Protein AF-A0A2M7XSK8-F1 (afdb_monomer_lite)

Secondary structure (DSSP, 8-state):
-EEEEEEE-TT-HHHHHHHHHHTT---EEEETTEEEEEE-HHHHHHHHHH-SSEEEEE--------SSHHHHHHHHTTS-HHHH--TT----

Sequence (92 aa):
MSNYFAVCARGVEPVLEHELRSLGISQTKSLFSGVAFEGEIDDLYRTNMALRTATRVLKPVAEFIARDFDALYRGVRKIDMYELFRVDQTFR

Foldseek 3Di:
DAKKKFFFDAPCAVVQQVQLVVVVFPAWDRDGRTIMGDDDVVSVVVCVVRGPGGPDMDGDQDDDDDPDPVSVVVRVVPRDVVVVDDPPDDDD

Radius of gyration: 15.37 Å; chains: 1; bounding box: 31×26×38 Å

Structure (mmCIF, N/CA/C/O backbone):
data_AF-A0A2M7XSK8-F1
#
_entry.id   AF-A0A2M7XSK8-F1
#
loop_
_atom_site.group_PDB
_atom_site.id
_atom_site.type_symbol
_atom_site.label_atom_id
_atom_site.label_alt_id
_atom_site.label_comp_id
_atom_site.label_asym_id
_atom_site.label_entity_id
_atom_site.label_seq_id
_atom_site.pdbx_PDB_ins_code
_atom_site.Cartn_x
_atom_site.Cartn_y
_atom_site.Cartn_z
_atom_site.occupancy
_atom_site.B_iso_or_equiv
_atom_site.auth_seq_id
_atom_site.auth_comp_id
_atom_site.auth_asym_id
_atom_site.auth_atom_id
_atom_site.pdbx_PDB_model_num
ATOM 1 N N . MET A 1 1 ? 3.795 -13.438 4.481 1.00 61.41 1 MET A N 1
ATOM 2 C CA . MET A 1 1 ? 3.503 -12.055 4.909 1.00 61.41 1 MET A CA 1
ATOM 3 C C . MET A 1 1 ? 3.822 -11.085 3.789 1.00 61.41 1 MET A C 1
ATOM 5 O O . MET A 1 1 ? 4.954 -11.031 3.319 1.00 61.41 1 MET A O 1
ATOM 9 N N . SER A 1 2 ? 2.788 -10.407 3.298 1.00 81.94 2 SER A N 1
ATOM 10 C CA . SER A 1 2 ? 2.854 -9.380 2.257 1.00 81.94 2 SER A CA 1
ATOM 11 C C . SER A 1 2 ? 2.636 -7.997 2.864 1.00 81.94 2 SER A C 1
ATOM 13 O O . SER A 1 2 ? 1.922 -7.858 3.857 1.00 81.94 2 SER A O 1
ATOM 15 N N . ASN A 1 3 ? 3.220 -6.981 2.231 1.00 93.31 3 ASN A N 1
ATOM 16 C CA . ASN A 1 3 ? 3.036 -5.589 2.623 1.00 93.31 3 ASN A CA 1
ATOM 17 C C . ASN A 1 3 ? 1.781 -5.020 1.958 1.00 93.31 3 ASN A C 1
ATOM 19 O O . ASN A 1 3 ? 1.550 -5.236 0.766 1.00 93.31 3 ASN A O 1
ATOM 23 N N . TYR A 1 4 ? 1.007 -4.252 2.716 1.00 96.50 4 TYR A N 1
ATOM 24 C CA . TYR A 1 4 ? -0.199 -3.565 2.272 1.00 96.50 4 TYR A CA 1
ATOM 25 C C . TYR A 1 4 ? -0.212 -2.121 2.776 1.00 96.50 4 TYR A C 1
ATOM 27 O O . TYR A 1 4 ? 0.486 -1.758 3.725 1.00 96.50 4 TYR A O 1
ATOM 35 N N . PHE A 1 5 ? -1.021 -1.281 2.134 1.00 97.00 5 PHE A N 1
ATOM 36 C CA . PHE A 1 5 ? -1.185 0.117 2.517 1.00 97.00 5 PHE A CA 1
ATOM 37 C C . PHE A 1 5 ? -2.657 0.519 2.509 1.00 97.00 5 PHE A C 1
ATOM 39 O O . PHE A 1 5 ? -3.312 0.477 1.467 1.00 97.00 5 PHE A O 1
ATOM 46 N N . ALA A 1 6 ? -3.180 0.924 3.663 1.00 97.56 6 ALA A N 1
ATOM 47 C CA . ALA A 1 6 ? -4.527 1.465 3.790 1.00 97.56 6 ALA A CA 1
ATOM 48 C C . ALA A 1 6 ? -4.472 2.999 3.739 1.00 97.56 6 ALA A C 1
ATOM 50 O O . ALA A 1 6 ? -3.855 3.640 4.586 1.00 97.56 6 ALA A O 1
ATOM 51 N N . VAL A 1 7 ? -5.111 3.586 2.731 1.00 97.69 7 VAL A N 1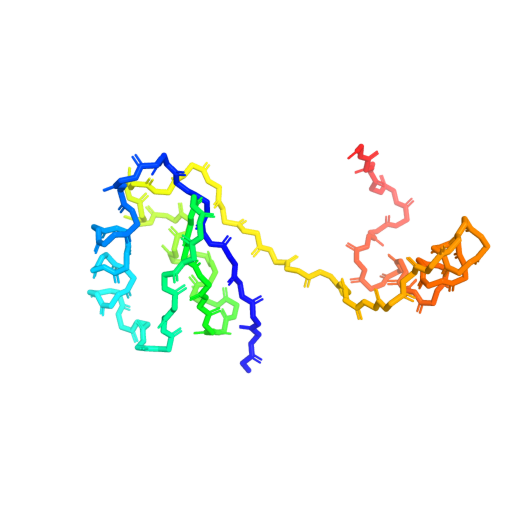
ATOM 52 C CA . VAL A 1 7 ? -5.183 5.038 2.516 1.00 97.69 7 VAL A CA 1
ATOM 53 C C . VAL A 1 7 ? -6.353 5.606 3.314 1.00 97.69 7 VAL A C 1
ATOM 55 O O . VAL A 1 7 ? -7.454 5.060 3.241 1.00 97.69 7 VAL A O 1
ATOM 58 N N . CYS A 1 8 ? -6.164 6.734 3.997 1.00 97.00 8 CYS A N 1
ATOM 59 C CA . CYS A 1 8 ? -7.242 7.449 4.686 1.00 97.00 8 CYS A CA 1
ATOM 60 C C . CYS A 1 8 ? -7.111 8.969 4.533 1.00 97.00 8 CYS A C 1
ATOM 62 O O . CYS A 1 8 ? -6.129 9.488 4.000 1.00 97.00 8 CYS A O 1
ATOM 64 N N . ALA A 1 9 ? -8.125 9.700 4.999 1.00 96.12 9 ALA A N 1
ATOM 65 C CA . ALA A 1 9 ? -8.030 11.149 5.118 1.00 96.12 9 ALA A CA 1
ATOM 66 C C . ALA A 1 9 ? -6.957 11.547 6.148 1.00 96.12 9 ALA A C 1
ATOM 68 O O . ALA A 1 9 ? -6.689 10.823 7.109 1.00 96.12 9 ALA A O 1
ATOM 69 N N . ARG A 1 10 ? -6.356 12.724 5.955 1.00 94.44 10 ARG A N 1
ATOM 70 C CA . ARG A 1 10 ? -5.343 13.271 6.870 1.00 94.44 10 ARG A CA 1
ATOM 71 C C . ARG A 1 10 ? -5.924 13.465 8.272 1.00 94.44 10 ARG A C 1
ATOM 73 O O . ARG A 1 10 ? -7.012 14.019 8.412 1.00 94.44 10 ARG A O 1
ATOM 80 N N . GLY A 1 11 ? -5.172 13.068 9.290 1.00 93.62 11 GLY A N 1
ATOM 81 C CA . GLY A 1 11 ? -5.571 13.106 10.699 1.00 93.62 11 GLY A CA 1
ATOM 82 C C . GLY A 1 11 ? -6.342 11.866 11.168 1.00 93.62 11 GLY A C 1
ATOM 83 O O . GLY A 1 11 ? -6.575 11.726 12.367 1.00 93.62 11 GLY A O 1
ATOM 84 N N . VAL A 1 12 ? -6.732 10.968 10.257 1.00 96.38 12 VAL A N 1
ATOM 85 C CA . VAL A 1 12 ? -7.469 9.731 10.574 1.00 96.38 12 VAL A CA 1
ATOM 86 C C . VAL A 1 12 ? -6.522 8.540 10.770 1.00 96.38 12 VAL A C 1
ATOM 88 O O . VAL A 1 12 ? -6.942 7.499 11.270 1.00 96.38 12 VAL A O 1
ATOM 91 N N . GLU A 1 13 ? -5.233 8.694 10.454 1.00 96.44 13 GLU A N 1
ATOM 92 C CA . GLU A 1 13 ? -4.230 7.627 10.521 1.00 96.44 13 GLU A CA 1
ATOM 93 C C . GLU A 1 13 ? -4.211 6.892 11.876 1.00 96.44 13 GLU A C 1
ATOM 95 O O . GLU A 1 13 ? -4.244 5.662 11.863 1.00 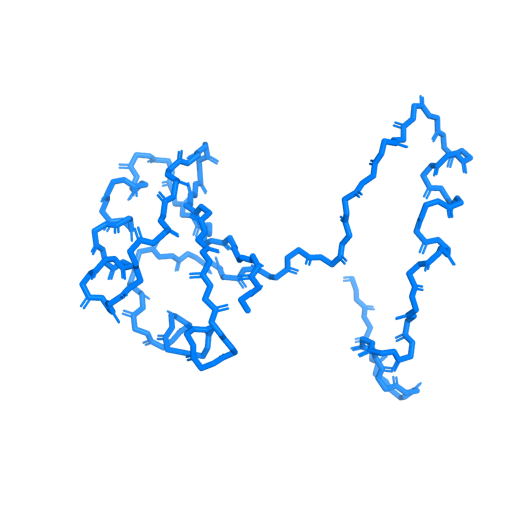96.44 13 GLU A O 1
ATOM 100 N N . PRO A 1 14 ? -4.274 7.572 13.044 1.00 96.06 14 PRO A N 1
ATOM 101 C CA . PRO A 1 14 ? -4.284 6.877 14.335 1.00 96.06 14 PRO A CA 1
ATOM 102 C C . PRO A 1 14 ? -5.537 6.019 14.560 1.00 96.06 14 PRO A C 1
ATOM 104 O O . PRO A 1 14 ? -5.469 4.977 15.210 1.00 96.06 14 PRO A O 1
ATOM 107 N N . VAL A 1 15 ? -6.688 6.449 14.028 1.00 96.56 15 VAL A N 1
ATOM 108 C CA . VAL A 1 15 ? -7.951 5.701 14.133 1.00 96.56 15 VAL A CA 1
ATOM 109 C C . VAL A 1 15 ? -7.901 4.476 13.228 1.00 96.56 15 VAL A C 1
ATOM 111 O O . VAL A 1 15 ? -8.238 3.380 13.668 1.00 96.56 15 VAL A O 1
ATOM 114 N N . LEU A 1 16 ? -7.416 4.644 11.997 1.00 97.50 16 LEU A N 1
ATOM 115 C CA . LEU A 1 16 ? -7.221 3.542 11.059 1.00 97.50 16 LEU A CA 1
ATOM 116 C C . LEU A 1 16 ? -6.221 2.508 11.600 1.00 97.50 16 LEU A C 1
ATOM 118 O O . LEU A 1 16 ? -6.457 1.305 11.510 1.00 97.50 16 LEU A O 1
ATOM 122 N N . GLU A 1 17 ? -5.119 2.962 12.199 1.00 97.12 17 GLU A N 1
ATOM 123 C CA . GLU A 1 17 ? -4.149 2.073 12.838 1.00 97.12 17 GLU A CA 1
ATOM 124 C C . GLU A 1 17 ? -4.786 1.284 13.990 1.00 97.12 17 GLU A C 1
ATOM 126 O O . GLU A 1 17 ? -4.532 0.086 14.136 1.00 97.12 17 GLU A O 1
ATOM 131 N N . HIS A 1 18 ? -5.652 1.923 14.781 1.00 96.75 18 HIS A N 1
ATOM 132 C CA . HIS A 1 18 ? -6.402 1.234 15.825 1.00 96.75 18 HIS A CA 1
ATOM 133 C C . HIS A 1 18 ? -7.353 0.175 15.250 1.00 96.75 18 HIS A C 1
ATOM 135 O O . HIS A 1 18 ? -7.338 -0.954 15.735 1.00 96.75 18 HIS A O 1
ATOM 141 N N . GLU A 1 19 ? -8.117 0.492 14.195 1.00 97.19 19 GLU A N 1
ATOM 142 C CA . GLU A 1 19 ? -8.996 -0.481 13.527 1.00 97.19 19 GLU A CA 1
ATOM 143 C C . GLU A 1 19 ? -8.209 -1.706 13.032 1.00 97.19 19 GLU A C 1
ATOM 145 O O . GLU A 1 19 ? -8.616 -2.841 13.282 1.00 97.19 19 GLU A O 1
ATOM 150 N N . LEU A 1 20 ? -7.053 -1.495 12.390 1.00 96.81 20 LEU A N 1
ATOM 151 C CA . LEU A 1 20 ? -6.176 -2.579 11.931 1.00 96.81 20 LEU A CA 1
ATOM 152 C C . LEU A 1 20 ? -5.729 -3.480 13.092 1.00 96.81 20 LEU A C 1
ATOM 154 O O . LEU A 1 20 ? -5.843 -4.706 13.010 1.00 96.81 20 LEU A O 1
ATOM 158 N N . ARG A 1 21 ? -5.303 -2.885 14.211 1.00 96.06 21 ARG A N 1
ATOM 159 C CA . ARG A 1 21 ? -4.910 -3.638 15.412 1.00 96.06 21 ARG A CA 1
ATOM 160 C C . ARG A 1 21 ? -6.077 -4.404 16.029 1.00 96.06 21 ARG A C 1
ATOM 162 O O . ARG A 1 21 ? -5.894 -5.548 16.440 1.00 96.06 21 ARG A O 1
ATOM 169 N N . SER A 1 22 ? -7.279 -3.826 16.048 1.00 95.81 22 SER A N 1
ATOM 170 C CA . SER A 1 22 ? -8.497 -4.508 16.508 1.00 95.81 22 SER A CA 1
ATOM 171 C C . SER A 1 22 ? -8.876 -5.712 15.639 1.00 95.81 22 SER A C 1
ATOM 173 O O . SER A 1 22 ? -9.498 -6.646 16.140 1.00 95.81 22 SER A O 1
ATOM 175 N N . LEU A 1 23 ? -8.476 -5.731 14.363 1.00 95.06 23 LEU A N 1
ATOM 176 C CA . LEU A 1 23 ? -8.649 -6.880 13.464 1.00 95.06 23 LEU A CA 1
ATOM 177 C C . LEU A 1 23 ? -7.589 -7.981 13.652 1.00 95.06 23 LEU A C 1
ATOM 179 O O . LEU A 1 23 ? -7.668 -9.016 12.984 1.00 95.06 23 LEU A O 1
ATOM 183 N N . GLY A 1 24 ? -6.635 -7.778 14.566 1.00 94.44 24 GLY A N 1
ATOM 184 C CA . GLY A 1 24 ? -5.535 -8.700 14.849 1.00 94.44 24 GLY A CA 1
ATOM 185 C C . GLY A 1 24 ? -4.251 -8.407 14.069 1.00 94.44 24 GLY A C 1
ATOM 186 O O . GLY A 1 24 ? -3.292 -9.167 14.187 1.00 94.44 24 GLY A O 1
ATOM 187 N N . ILE A 1 25 ? -4.200 -7.312 13.303 1.00 95.62 25 ILE A N 1
ATOM 188 C CA . ILE A 1 25 ? -3.029 -6.930 12.506 1.00 95.62 25 ILE A CA 1
ATOM 189 C C . ILE A 1 25 ? -2.124 -6.051 13.370 1.00 95.62 25 ILE A C 1
ATOM 191 O O . ILE A 1 25 ? -2.404 -4.877 13.602 1.00 95.62 25 ILE A O 1
ATOM 195 N N . SER A 1 26 ? -1.046 -6.631 13.893 1.00 90.12 26 SER A N 1
ATOM 196 C CA . SER A 1 26 ? -0.161 -5.965 14.859 1.00 90.12 26 SER A CA 1
ATOM 197 C C . SER A 1 26 ? 0.998 -5.201 14.218 1.00 9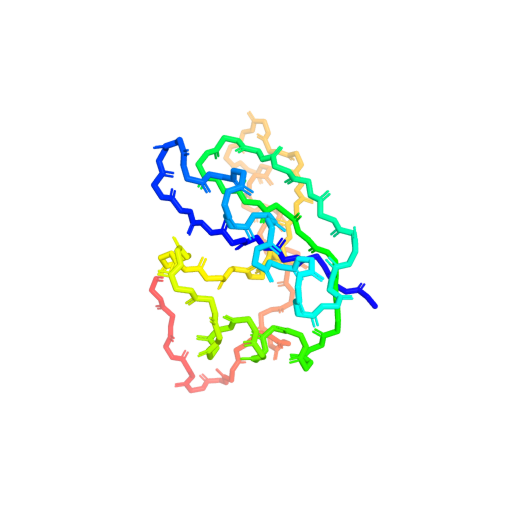0.12 26 SER A C 1
ATOM 199 O O . SER A 1 26 ? 1.470 -4.218 14.790 1.00 90.12 26 SER A O 1
ATOM 201 N N . GLN A 1 27 ? 1.449 -5.626 13.036 1.00 94.50 27 GLN A N 1
ATOM 202 C CA . GLN A 1 27 ? 2.519 -4.968 12.288 1.00 94.50 27 GLN A CA 1
ATOM 203 C C . GLN A 1 27 ? 1.937 -3.809 11.484 1.00 94.50 27 GLN A C 1
ATOM 205 O O . GLN A 1 27 ? 1.638 -3.953 10.301 1.00 94.50 27 GLN A O 1
ATOM 210 N N . THR A 1 28 ? 1.733 -2.671 12.147 1.00 95.94 28 THR A N 1
ATOM 211 C CA . THR A 1 28 ? 1.198 -1.443 11.547 1.00 95.94 28 THR A CA 1
ATOM 212 C C . THR A 1 28 ? 2.176 -0.286 11.705 1.00 95.94 28 THR A C 1
ATOM 214 O O . THR A 1 28 ? 2.859 -0.157 12.722 1.00 95.94 28 THR A O 1
ATOM 217 N N . LYS A 1 29 ? 2.224 0.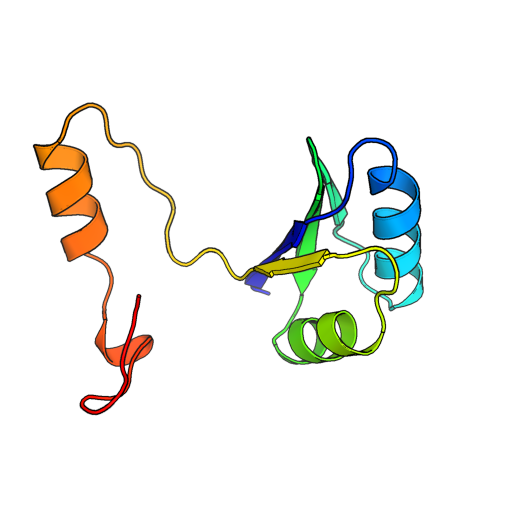594 10.707 1.00 95.25 29 LYS A N 1
ATOM 218 C CA . LYS A 1 29 ? 3.012 1.824 10.729 1.00 95.25 29 LYS A CA 1
ATOM 219 C C . LYS A 1 29 ? 2.215 2.958 10.100 1.00 95.25 29 LYS A C 1
ATOM 221 O O . LYS A 1 29 ? 2.030 2.993 8.882 1.00 95.25 29 LYS A O 1
ATOM 226 N N . SER A 1 30 ? 1.782 3.903 10.927 1.00 94.62 30 SER A N 1
ATOM 227 C CA . SER A 1 30 ? 1.184 5.151 10.449 1.00 94.62 30 SER A CA 1
ATOM 228 C C . SER A 1 30 ? 2.189 5.955 9.615 1.00 94.62 30 SER A C 1
ATOM 230 O O . SER A 1 30 ? 3.326 6.190 10.030 1.00 94.62 30 SER A O 1
ATOM 232 N N . LEU A 1 31 ? 1.765 6.362 8.420 1.00 94.00 31 LEU A N 1
ATOM 233 C CA . LEU A 1 31 ? 2.499 7.198 7.471 1.00 94.00 31 LEU A CA 1
ATOM 234 C C . LEU A 1 31 ? 1.621 8.393 7.077 1.00 94.00 31 LEU A C 1
ATOM 236 O O . LEU A 1 31 ? 0.510 8.555 7.561 1.00 94.00 31 LEU A O 1
ATOM 240 N N . PHE A 1 32 ? 2.106 9.271 6.204 1.00 92.50 32 PHE A N 1
ATOM 241 C CA . PHE A 1 32 ? 1.293 10.395 5.748 1.00 92.50 32 PHE A CA 1
ATOM 242 C C . PHE A 1 32 ? 0.087 9.912 4.925 1.00 92.50 32 PHE A C 1
ATOM 244 O O . PHE A 1 32 ? 0.269 9.274 3.888 1.00 92.50 32 PHE A O 1
ATOM 251 N N . SER A 1 33 ? -1.132 10.282 5.339 1.00 93.00 33 SER A N 1
ATOM 252 C CA . SER A 1 33 ? -2.393 9.934 4.659 1.00 93.00 33 SER A CA 1
ATOM 253 C C . SER A 1 33 ? -2.675 8.425 4.551 1.00 93.00 33 SER A C 1
ATOM 255 O O . SER A 1 33 ? -3.357 7.978 3.623 1.00 93.00 33 SER A O 1
ATOM 257 N N . GLY A 1 34 ? -2.161 7.619 5.484 1.00 96.50 34 GLY A N 1
ATOM 258 C CA . GLY A 1 34 ? -2.470 6.192 5.532 1.00 96.50 34 GLY A CA 1
ATOM 259 C C . GLY A 1 34 ? -1.625 5.391 6.516 1.00 96.50 34 GLY A C 1
ATOM 260 O O . GLY A 1 34 ? -0.766 5.923 7.213 1.00 96.50 34 GLY A O 1
ATOM 261 N N . VAL A 1 35 ? -1.864 4.083 6.553 1.00 97.56 35 VAL A N 1
ATOM 262 C CA . VAL A 1 35 ? -1.186 3.134 7.442 1.00 97.56 35 VAL A CA 1
ATOM 263 C C . VAL A 1 35 ? -0.654 1.969 6.612 1.00 97.56 35 VAL A C 1
ATOM 265 O O . VAL A 1 35 ? -1.409 1.294 5.910 1.00 97.56 35 VAL A O 1
ATOM 268 N N . ALA A 1 36 ? 0.657 1.737 6.682 1.00 96.94 36 ALA A N 1
ATOM 269 C CA . ALA A 1 36 ? 1.280 0.533 6.143 1.00 96.94 36 ALA A CA 1
ATOM 270 C C . ALA A 1 36 ? 1.086 -0.622 7.125 1.00 96.94 36 ALA A C 1
ATOM 272 O O . ALA A 1 36 ? 1.189 -0.417 8.336 1.00 96.94 36 ALA A O 1
ATOM 273 N N . PHE A 1 37 ? 0.820 -1.821 6.621 1.00 96.44 37 PHE A N 1
ATOM 274 C CA . PHE A 1 37 ? 0.687 -3.002 7.463 1.00 96.44 37 PHE A CA 1
ATOM 275 C C . PHE A 1 37 ? 1.152 -4.275 6.762 1.00 96.44 37 PHE A C 1
ATOM 277 O O . PHE A 1 37 ? 1.176 -4.343 5.532 1.00 96.44 37 PHE A O 1
ATOM 284 N N . GLU A 1 38 ? 1.506 -5.284 7.551 1.00 95.88 38 GLU A N 1
ATOM 285 C CA . GLU A 1 38 ? 1.867 -6.614 7.057 1.00 95.88 38 GLU A CA 1
ATOM 286 C C . GLU A 1 38 ? 0.771 -7.621 7.397 1.00 95.88 38 GLU A C 1
ATOM 288 O O . GLU A 1 38 ? 0.222 -7.607 8.500 1.00 95.88 38 GLU A O 1
ATOM 293 N N . GLY A 1 39 ? 0.463 -8.513 6.458 1.00 93.50 39 GLY A N 1
ATOM 294 C CA . GLY A 1 39 ? -0.534 -9.559 6.668 1.00 93.50 39 GLY A CA 1
ATOM 295 C C . GLY A 1 39 ? -0.527 -10.615 5.572 1.00 93.50 39 GLY A C 1
ATOM 296 O O . GLY A 1 39 ? 0.268 -10.566 4.625 1.00 93.50 39 GLY A O 1
ATOM 297 N N . GLU A 1 40 ? -1.426 -11.579 5.694 1.00 93.62 40 GLU A N 1
ATOM 298 C CA . GLU A 1 40 ? -1.696 -12.566 4.650 1.00 93.62 40 GLU A CA 1
ATOM 299 C C . GLU A 1 40 ? -2.814 -12.087 3.713 1.00 93.62 40 GLU A C 1
ATOM 301 O O . GLU A 1 40 ? -3.373 -10.997 3.859 1.00 93.62 40 GLU A O 1
ATOM 306 N N . ILE A 1 41 ? -3.127 -12.874 2.684 1.00 92.25 41 ILE A N 1
ATOM 307 C CA . ILE A 1 41 ? -4.191 -12.519 1.735 1.00 92.25 41 ILE A CA 1
ATOM 308 C C . ILE A 1 41 ? -5.570 -12.433 2.414 1.00 92.25 41 ILE A C 1
ATOM 310 O O . ILE A 1 41 ? -6.385 -11.584 2.058 1.00 92.25 41 ILE A O 1
ATOM 314 N N . ASP A 1 42 ? -5.809 -13.241 3.445 1.00 94.44 42 ASP A N 1
ATOM 315 C CA . ASP A 1 42 ? -7.045 -13.206 4.231 1.00 94.44 42 ASP A CA 1
ATOM 316 C C . ASP A 1 42 ? -7.204 -11.876 4.980 1.00 94.44 42 ASP A C 1
ATOM 318 O O . ASP A 1 42 ? -8.315 -11.347 5.079 1.00 94.44 42 ASP A O 1
ATOM 322 N N . ASP A 1 43 ? -6.097 -11.287 5.444 1.00 94.69 43 ASP A N 1
ATOM 323 C CA . ASP A 1 43 ? -6.094 -9.971 6.086 1.00 94.69 43 ASP A CA 1
ATOM 324 C C . ASP A 1 43 ? -6.425 -8.866 5.080 1.00 94.69 43 ASP A C 1
ATOM 326 O O . ASP A 1 43 ? -7.165 -7.936 5.406 1.00 94.69 43 ASP A O 1
ATOM 330 N N . LEU A 1 44 ? -5.964 -8.986 3.829 1.00 94.56 44 LEU A N 1
ATOM 331 C CA . LEU A 1 44 ? -6.347 -8.065 2.753 1.00 94.56 44 LEU A CA 1
ATOM 332 C C . LEU A 1 44 ? -7.865 -8.084 2.519 1.00 94.56 44 LEU A C 1
ATOM 334 O O . LEU A 1 44 ? -8.492 -7.027 2.422 1.00 94.56 44 LEU A O 1
ATOM 338 N N . TYR A 1 45 ? -8.480 -9.265 2.454 1.00 95.44 45 TYR A N 1
ATOM 339 C CA . TYR A 1 45 ? -9.934 -9.362 2.298 1.00 95.44 45 TYR A CA 1
ATOM 340 C C . TYR A 1 45 ? -10.675 -8.835 3.529 1.00 95.44 45 TYR A C 1
ATOM 342 O O . TYR A 1 45 ? -11.626 -8.061 3.397 1.00 95.44 45 TYR A O 1
ATOM 350 N N . ARG A 1 46 ? -10.221 -9.204 4.732 1.00 95.88 46 ARG A N 1
ATOM 351 C CA . ARG A 1 46 ? -10.829 -8.766 5.994 1.00 95.88 46 ARG A CA 1
ATOM 352 C C . ARG A 1 46 ? -10.787 -7.250 6.148 1.00 95.88 46 ARG A C 1
ATOM 354 O O . ARG A 1 46 ? -11.795 -6.651 6.513 1.00 95.88 46 ARG A O 1
ATOM 361 N N . THR A 1 47 ? -9.653 -6.629 5.843 1.00 96.69 47 THR A N 1
ATOM 362 C CA . THR A 1 47 ? -9.487 -5.171 5.928 1.00 96.69 47 THR A CA 1
ATOM 363 C C . THR A 1 47 ? -10.395 -4.434 4.951 1.00 96.69 47 THR A C 1
ATOM 365 O O . THR A 1 47 ? -11.050 -3.479 5.357 1.00 96.69 47 THR A O 1
ATOM 368 N N . ASN A 1 48 ? -10.536 -4.914 3.710 1.00 96.88 48 ASN A N 1
ATOM 369 C CA . ASN A 1 48 ? -11.482 -4.329 2.750 1.00 96.88 48 ASN A CA 1
ATOM 370 C C . ASN A 1 48 ? -12.945 -4.402 3.220 1.00 96.88 48 ASN A C 1
ATOM 372 O O . ASN A 1 48 ? -13.732 -3.521 2.888 1.00 96.88 48 ASN A O 1
ATOM 376 N N . MET A 1 49 ? -13.315 -5.434 3.982 1.00 96.19 49 MET A N 1
ATOM 377 C CA . MET A 1 49 ? -14.687 -5.614 4.468 1.00 96.19 49 MET A CA 1
ATOM 378 C C . MET A 1 49 ? -14.978 -4.870 5.776 1.00 96.19 49 MET A C 1
ATOM 380 O O . MET A 1 49 ? -16.121 -4.489 6.021 1.00 96.19 49 MET A O 1
ATOM 384 N N . ALA A 1 50 ? -13.975 -4.712 6.644 1.00 96.62 50 ALA A N 1
ATOM 385 C CA . ALA A 1 50 ? -14.186 -4.283 8.025 1.00 96.62 50 ALA A CA 1
ATOM 386 C C . ALA A 1 50 ? -13.741 -2.846 8.328 1.00 96.62 50 ALA A C 1
ATOM 388 O O . ALA A 1 50 ? -14.295 -2.241 9.248 1.00 96.62 50 ALA A O 1
ATOM 389 N N . LEU A 1 51 ? -12.761 -2.300 7.598 1.00 96.94 51 LEU A N 1
ATOM 390 C CA . LEU A 1 51 ? -12.259 -0.948 7.856 1.00 96.94 51 LEU A CA 1
ATOM 391 C C . LEU A 1 51 ? -13.302 0.097 7.460 1.00 96.94 51 LEU A C 1
ATOM 393 O O . LEU A 1 51 ? -13.814 0.086 6.341 1.00 96.94 51 LEU A O 1
ATOM 397 N N . ARG A 1 52 ? -13.596 1.028 8.372 1.00 96.75 52 ARG A N 1
ATOM 398 C CA . ARG A 1 52 ? -14.589 2.093 8.139 1.00 96.75 52 ARG A CA 1
ATOM 399 C C . ARG A 1 52 ? -13.939 3.429 7.819 1.00 96.75 52 ARG A C 1
ATOM 401 O O . ARG A 1 52 ? -14.597 4.321 7.290 1.00 96.75 52 ARG A O 1
ATOM 408 N N . THR A 1 53 ? -12.660 3.566 8.156 1.00 96.94 53 THR A N 1
ATOM 409 C CA . THR A 1 53 ? -11.901 4.809 7.983 1.00 96.94 53 THR A CA 1
ATOM 410 C C . THR A 1 53 ? -10.965 4.803 6.775 1.00 96.94 53 THR A C 1
ATOM 412 O O . THR A 1 53 ? -10.520 5.869 6.341 1.00 96.94 53 THR A O 1
ATOM 415 N N . ALA A 1 54 ? -10.682 3.630 6.202 1.00 97.38 54 ALA A N 1
ATOM 416 C CA . ALA A 1 54 ? -9.882 3.509 4.991 1.00 97.38 54 ALA A CA 1
ATOM 417 C C . ALA A 1 54 ? -10.718 3.812 3.740 1.00 97.38 54 ALA A C 1
ATOM 419 O O . ALA A 1 54 ? -11.803 3.271 3.546 1.00 97.38 54 ALA A O 1
ATOM 420 N N . THR A 1 55 ? -10.173 4.630 2.844 1.00 96.81 55 THR A N 1
ATOM 421 C CA . THR A 1 55 ? -10.773 4.903 1.533 1.00 96.81 55 THR A CA 1
ATOM 422 C C . THR A 1 55 ? -10.413 3.814 0.523 1.00 96.81 55 THR A C 1
ATOM 424 O O . THR A 1 55 ? -11.203 3.516 -0.370 1.00 96.81 55 THR A O 1
ATOM 427 N N . ARG A 1 56 ? -9.191 3.264 0.609 1.00 96.62 56 ARG A N 1
ATOM 428 C CA . ARG A 1 56 ? -8.664 2.214 -0.285 1.00 96.62 56 ARG A CA 1
ATOM 429 C C . ARG A 1 56 ? -7.621 1.376 0.448 1.00 96.62 56 ARG A C 1
ATOM 431 O O . ARG A 1 56 ? -6.836 1.935 1.211 1.00 96.62 56 ARG A O 1
ATOM 438 N N . VAL A 1 57 ? -7.551 0.082 0.146 1.00 96.88 57 VAL A N 1
ATOM 439 C CA . VAL A 1 57 ? -6.456 -0.801 0.572 1.00 96.88 57 VAL A CA 1
ATOM 440 C C . VAL A 1 57 ? -5.671 -1.233 -0.663 1.00 96.88 57 VAL A C 1
ATOM 442 O O . VAL A 1 57 ? -6.242 -1.747 -1.621 1.00 96.88 57 VAL A O 1
ATOM 445 N N . LEU A 1 58 ? -4.366 -0.978 -0.663 1.00 95.88 58 LEU A N 1
ATOM 446 C CA . LEU A 1 58 ? -3.470 -1.190 -1.795 1.00 95.88 58 LEU A CA 1
ATOM 447 C C . LEU A 1 58 ? -2.458 -2.290 -1.474 1.00 95.88 58 LEU A C 1
ATOM 449 O O . LEU A 1 58 ? -1.937 -2.362 -0.361 1.00 95.88 58 LEU A O 1
ATOM 453 N N . LYS A 1 59 ? -2.133 -3.101 -2.482 1.00 94.25 59 LYS A N 1
ATOM 454 C CA . LYS A 1 59 ? -1.004 -4.034 -2.467 1.00 94.25 59 LYS A CA 1
ATOM 455 C C . LYS A 1 59 ? 0.115 -3.448 -3.337 1.00 94.25 59 LYS A C 1
ATOM 457 O O . LYS A 1 59 ? -0.052 -3.411 -4.557 1.00 94.25 59 LYS A O 1
ATOM 462 N N . PRO A 1 60 ? 1.225 -2.959 -2.757 1.00 93.12 60 PRO A N 1
ATOM 463 C CA . PRO A 1 60 ? 2.398 -2.559 -3.526 1.00 93.12 60 PRO A CA 1
ATOM 464 C C . PRO A 1 60 ? 2.894 -3.719 -4.398 1.00 93.12 60 PRO A C 1
ATOM 466 O O . PRO A 1 60 ? 3.062 -4.837 -3.916 1.00 93.12 60 PRO A O 1
ATOM 469 N N . VAL A 1 61 ? 3.099 -3.455 -5.689 1.00 92.94 61 VAL A N 1
ATOM 470 C CA . VAL A 1 61 ? 3.515 -4.471 -6.673 1.00 92.94 61 VAL A CA 1
ATOM 471 C C . VAL A 1 61 ? 5.036 -4.549 -6.791 1.00 92.94 61 VAL A C 1
ATOM 473 O O . VAL A 1 61 ? 5.596 -5.635 -6.888 1.00 92.94 61 VAL A O 1
ATOM 476 N N . ALA A 1 62 ? 5.711 -3.400 -6.781 1.00 93.44 62 ALA A N 1
ATOM 477 C CA . ALA A 1 62 ? 7.162 -3.309 -6.848 1.00 93.44 62 ALA A CA 1
ATOM 478 C C . ALA A 1 62 ? 7.641 -1.979 -6.259 1.00 93.44 62 ALA A C 1
ATOM 480 O O . ALA A 1 62 ? 6.945 -0.967 -6.345 1.00 93.44 62 ALA A O 1
ATOM 481 N N . GLU A 1 63 ? 8.856 -1.980 -5.720 1.00 93.44 63 GLU A N 1
ATOM 482 C CA . GLU A 1 63 ? 9.566 -0.787 -5.265 1.00 93.44 63 GLU A CA 1
ATOM 483 C C . GLU A 1 63 ? 10.994 -0.831 -5.816 1.00 93.44 63 GLU A C 1
ATOM 485 O O . GLU A 1 63 ? 11.683 -1.847 -5.711 1.00 93.44 63 GLU A O 1
ATOM 490 N N . PHE A 1 64 ? 11.439 0.250 -6.457 1.00 95.62 64 PHE A N 1
ATOM 491 C CA . PHE A 1 64 ? 12.790 0.359 -7.002 1.00 95.62 64 PHE A CA 1
ATOM 492 C C . PHE A 1 64 ? 13.191 1.820 -7.209 1.00 95.62 64 PHE A C 1
ATOM 494 O O . PHE A 1 64 ? 12.357 2.710 -7.366 1.00 95.62 64 PHE A O 1
ATOM 501 N N . ILE A 1 65 ? 14.501 2.063 -7.250 1.00 96.06 65 ILE A N 1
ATOM 502 C CA . ILE A 1 65 ? 15.060 3.391 -7.508 1.00 96.06 65 ILE A CA 1
ATOM 503 C C . ILE A 1 65 ? 14.966 3.699 -9.008 1.00 96.06 65 ILE A C 1
ATOM 505 O O . ILE A 1 65 ? 15.527 2.973 -9.829 1.00 96.06 65 ILE A O 1
ATOM 509 N N . ALA A 1 66 ? 14.338 4.820 -9.360 1.00 97.31 66 ALA A N 1
ATOM 510 C CA . ALA A 1 66 ? 14.308 5.357 -10.718 1.00 97.31 66 ALA A CA 1
ATOM 511 C C . ALA A 1 66 ? 14.763 6.824 -10.708 1.00 97.31 66 ALA A C 1
ATOM 513 O O . ALA A 1 66 ? 14.050 7.696 -10.221 1.00 97.31 66 ALA A O 1
ATOM 514 N N . ARG A 1 67 ? 15.980 7.089 -11.204 1.00 97.19 67 ARG A N 1
ATOM 515 C CA . ARG A 1 67 ? 16.565 8.447 -11.256 1.00 97.19 67 ARG A CA 1
ATOM 516 C C . ARG A 1 67 ? 16.303 9.173 -12.576 1.00 97.19 67 ARG A C 1
ATOM 518 O O . ARG A 1 67 ? 16.478 10.382 -12.649 1.00 97.19 67 ARG A O 1
ATOM 525 N N . ASP A 1 68 ? 15.895 8.428 -13.593 1.00 97.44 68 ASP A N 1
ATOM 526 C CA . ASP A 1 68 ? 15.571 8.902 -14.931 1.00 97.44 68 ASP A CA 1
ATOM 527 C C . ASP A 1 68 ? 14.457 8.028 -15.538 1.00 97.44 68 ASP A C 1
ATOM 529 O O . ASP A 1 68 ? 14.059 7.001 -14.970 1.00 97.44 68 ASP A O 1
ATOM 533 N N . PHE A 1 69 ? 13.929 8.454 -16.687 1.00 97.50 69 PHE A N 1
ATOM 534 C CA . PHE A 1 69 ? 12.848 7.749 -17.378 1.00 97.50 69 PHE A CA 1
ATOM 535 C C . PHE A 1 69 ? 13.252 6.344 -17.836 1.00 97.50 69 PHE A C 1
ATOM 537 O O . PHE A 1 69 ? 12.437 5.423 -17.765 1.00 97.50 69 PHE A O 1
ATOM 544 N N . ASP A 1 70 ? 14.506 6.144 -18.242 1.00 97.50 70 ASP A N 1
ATOM 545 C CA . ASP A 1 70 ? 14.983 4.835 -18.688 1.00 97.50 70 ASP A CA 1
ATOM 546 C C . ASP A 1 70 ? 15.058 3.840 -17.525 1.00 97.50 70 ASP A C 1
ATOM 548 O O . ASP A 1 70 ? 14.737 2.658 -17.676 1.00 97.50 70 ASP A O 1
ATOM 552 N N . ALA A 1 71 ? 15.464 4.301 -16.342 1.00 97.38 71 ALA A N 1
ATOM 553 C CA . ALA A 1 71 ? 15.475 3.518 -15.117 1.00 97.38 71 ALA A CA 1
ATOM 554 C C . ALA A 1 71 ? 14.052 3.141 -14.694 1.00 97.38 71 ALA A C 1
ATOM 556 O O . ALA A 1 71 ? 13.833 1.983 -14.335 1.00 97.38 71 ALA A O 1
ATOM 557 N N . LEU A 1 72 ? 13.090 4.066 -14.805 1.00 97.44 72 LEU A N 1
ATOM 558 C CA . LEU A 1 72 ? 11.674 3.770 -14.572 1.00 97.44 72 LEU A CA 1
ATOM 559 C C . LEU A 1 72 ? 11.177 2.686 -15.537 1.00 97.44 72 LEU A C 1
ATOM 561 O O . LEU A 1 72 ? 10.641 1.672 -15.093 1.00 97.44 72 LEU A O 1
ATOM 565 N N . TYR A 1 73 ? 11.414 2.859 -16.841 1.00 96.81 73 TYR A N 1
ATOM 566 C CA . TYR A 1 73 ? 10.965 1.914 -17.864 1.00 96.81 73 TYR A CA 1
ATOM 567 C C . TYR A 1 73 ? 11.565 0.520 -17.658 1.00 96.81 73 TYR A C 1
ATOM 569 O O . TYR A 1 73 ? 10.846 -0.481 -17.639 1.00 96.81 73 TYR A O 1
ATOM 577 N N . ARG A 1 74 ? 12.883 0.441 -17.431 1.00 96.81 74 ARG A N 1
ATOM 578 C CA . ARG A 1 74 ? 13.564 -0.828 -17.134 1.00 96.81 74 ARG A CA 1
ATOM 579 C C . ARG A 1 74 ? 13.065 -1.464 -15.841 1.00 96.81 74 ARG A C 1
ATOM 581 O O . ARG A 1 74 ? 13.003 -2.686 -15.782 1.00 96.81 74 ARG A O 1
ATOM 588 N N . GLY A 1 75 ? 12.756 -0.669 -14.819 1.00 96.44 75 GLY A N 1
ATOM 589 C CA . GLY A 1 75 ? 12.229 -1.156 -13.545 1.00 96.44 75 GLY A CA 1
ATOM 590 C C . GLY A 1 75 ? 10.847 -1.783 -13.702 1.00 96.44 75 GLY A C 1
ATOM 591 O O . GLY A 1 75 ? 10.664 -2.940 -13.337 1.00 96.44 75 GLY A O 1
ATOM 592 N N . VAL A 1 76 ? 9.911 -1.074 -14.341 1.00 95.44 76 VAL A N 1
ATOM 593 C CA . VAL A 1 76 ? 8.554 -1.587 -14.605 1.00 95.44 76 VAL A CA 1
ATOM 594 C C . VAL A 1 76 ? 8.594 -2.834 -15.489 1.00 95.44 76 VAL A C 1
ATOM 596 O O . VAL A 1 76 ? 7.893 -3.802 -15.213 1.00 95.44 76 VAL A O 1
ATOM 599 N N . ARG A 1 77 ? 9.460 -2.865 -16.513 1.00 95.06 77 ARG A N 1
ATOM 600 C CA . ARG A 1 77 ? 9.586 -4.010 -17.434 1.00 95.06 77 ARG A CA 1
ATOM 601 C C . ARG A 1 77 ? 10.103 -5.295 -16.768 1.00 95.06 77 ARG A C 1
ATOM 603 O O . ARG A 1 77 ? 10.018 -6.353 -17.379 1.00 95.06 77 ARG A O 1
ATOM 610 N N . LYS A 1 78 ? 10.658 -5.219 -15.553 1.00 96.00 78 LYS A N 1
ATOM 611 C CA . LYS A 1 78 ? 11.080 -6.400 -14.777 1.00 96.00 78 LYS A CA 1
ATOM 612 C C . LYS A 1 78 ? 9.935 -7.067 -14.018 1.00 96.00 78 LYS A C 1
ATOM 614 O O . LYS A 1 78 ? 10.126 -8.174 -13.531 1.00 96.00 78 LYS A O 1
ATOM 619 N N . ILE A 1 79 ? 8.796 -6.394 -13.876 1.00 95.19 79 ILE A N 1
ATOM 620 C CA . I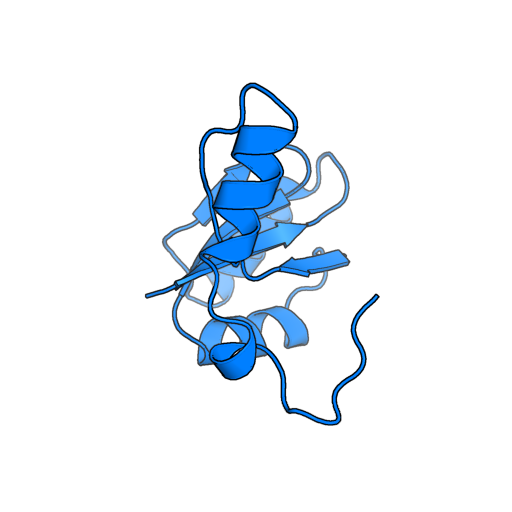LE A 1 79 ? 7.621 -6.949 -13.207 1.00 95.19 79 ILE A CA 1
ATOM 621 C C . ILE A 1 79 ? 6.982 -7.968 -14.153 1.00 95.19 79 ILE A C 1
ATOM 623 O O . ILE A 1 79 ? 6.695 -7.636 -15.306 1.00 95.19 79 ILE A O 1
ATOM 627 N N . ASP A 1 80 ? 6.752 -9.190 -13.671 1.00 94.25 80 ASP A N 1
ATOM 628 C CA . ASP A 1 80 ? 6.021 -10.190 -14.442 1.00 94.25 80 ASP A CA 1
ATOM 629 C C . ASP A 1 80 ? 4.526 -9.848 -14.457 1.00 94.25 80 ASP A C 1
ATOM 631 O O . ASP A 1 80 ? 3.805 -10.002 -13.471 1.00 94.25 80 ASP A O 1
ATOM 635 N N . MET A 1 81 ? 4.057 -9.351 -15.599 1.00 91.81 81 MET A N 1
ATOM 636 C CA . MET A 1 81 ? 2.660 -8.965 -15.768 1.00 91.81 81 MET A CA 1
ATOM 637 C C . MET A 1 81 ? 1.720 -10.174 -15.816 1.00 91.81 81 MET A C 1
ATOM 639 O O . MET A 1 81 ? 0.549 -10.011 -15.483 1.00 91.81 81 MET A O 1
ATOM 643 N N . TYR A 1 82 ? 2.201 -11.367 -16.185 1.00 93.19 82 TYR A N 1
ATOM 644 C CA . TYR A 1 82 ? 1.366 -12.572 -16.259 1.00 93.19 82 TYR A CA 1
ATOM 645 C C . TYR A 1 82 ? 1.018 -13.131 -14.875 1.00 93.19 82 TYR A C 1
ATOM 647 O O . TYR A 1 82 ? 0.000 -13.806 -14.729 1.00 93.19 82 TYR A O 1
ATOM 655 N N . GLU A 1 83 ? 1.815 -12.818 -13.849 1.00 92.38 83 GLU A N 1
ATOM 656 C CA . GLU A 1 83 ? 1.471 -13.129 -12.456 1.00 92.38 83 GLU A CA 1
ATOM 657 C C . GLU A 1 83 ? 0.377 -12.201 -11.902 1.00 92.38 83 GLU A C 1
ATOM 659 O O . GLU A 1 83 ? -0.327 -12.556 -10.956 1.00 92.38 83 GLU A O 1
ATOM 664 N N . LEU A 1 84 ? 0.228 -11.005 -12.482 1.00 91.25 84 LEU A N 1
ATOM 665 C CA . LEU A 1 84 ? -0.691 -9.969 -12.002 1.00 91.25 84 LEU A CA 1
ATOM 666 C C . LEU A 1 84 ? -2.003 -9.924 -12.783 1.00 91.25 84 LEU A C 1
ATOM 668 O O . LEU A 1 84 ? -3.057 -9.658 -12.203 1.00 91.25 84 LEU A O 1
ATOM 672 N N . PHE A 1 85 ? -1.937 -10.153 -14.092 1.00 93.69 85 PHE A N 1
ATOM 673 C CA . PHE A 1 85 ? -3.055 -9.985 -15.006 1.00 93.69 85 PHE A CA 1
ATOM 674 C C . PHE A 1 85 ? -3.285 -11.243 -15.828 1.00 93.69 85 PHE A C 1
ATOM 676 O O . PHE A 1 85 ? -2.360 -11.856 -16.363 1.00 93.69 85 PHE A O 1
ATOM 683 N N . ARG A 1 86 ? -4.561 -11.581 -16.005 1.00 95.12 86 ARG A N 1
ATOM 684 C CA . ARG A 1 86 ? -4.965 -12.539 -17.036 1.00 95.12 86 ARG A CA 1
ATOM 685 C C . ARG A 1 86 ? -4.812 -11.902 -18.417 1.00 95.12 86 ARG A C 1
ATOM 687 O O . ARG A 1 86 ? -4.910 -10.686 -18.560 1.00 95.12 86 ARG A O 1
ATOM 694 N N . VAL A 1 87 ? -4.635 -12.732 -19.444 1.00 93.69 87 VAL A N 1
ATOM 695 C CA . VAL A 1 87 ? -4.428 -12.284 -20.838 1.00 93.69 87 VAL A CA 1
ATOM 696 C C . VAL A 1 87 ? -5.571 -11.391 -21.347 1.00 93.69 87 VAL A C 1
ATOM 698 O O . VAL A 1 87 ? -5.347 -10.500 -22.158 1.00 93.69 87 VAL A O 1
ATOM 701 N N . ASP A 1 88 ? -6.789 -11.613 -20.859 1.00 94.25 88 ASP A N 1
ATOM 702 C CA . ASP A 1 88 ? -8.010 -10.892 -21.222 1.00 94.25 88 ASP A CA 1
ATOM 703 C C . ASP A 1 88 ? -8.365 -9.736 -20.267 1.00 94.25 88 ASP A C 1
ATOM 705 O O . ASP A 1 88 ? -9.398 -9.084 -20.430 1.00 94.25 88 ASP A O 1
ATOM 709 N N . GLN A 1 89 ? -7.528 -9.463 -19.263 1.00 95.19 89 GLN A N 1
ATOM 710 C CA . GLN A 1 89 ? -7.827 -8.488 -18.222 1.00 95.19 89 GLN A CA 1
ATOM 711 C C . GLN A 1 89 ? -7.420 -7.069 -18.631 1.00 95.19 89 GLN A C 1
ATOM 713 O O . GLN A 1 89 ? -6.287 -6.799 -19.024 1.00 95.19 89 GLN A O 1
ATOM 718 N N . THR A 1 90 ? -8.345 -6.125 -18.474 1.00 94.25 90 THR A N 1
ATOM 7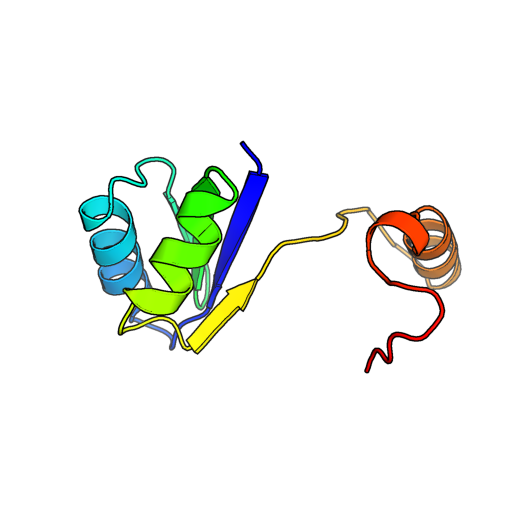19 C CA . THR A 1 90 ? -8.069 -4.698 -18.675 1.00 94.25 90 THR A CA 1
ATOM 720 C C . THR A 1 90 ? -7.379 -4.095 -17.449 1.00 94.25 90 THR A C 1
ATOM 722 O O . THR A 1 90 ? -7.782 -4.382 -16.321 1.00 94.25 90 THR A O 1
ATOM 725 N N . PHE A 1 91 ? -6.426 -3.187 -17.657 1.00 90.31 91 PHE A N 1
ATOM 726 C CA . PHE A 1 91 ? -5.856 -2.324 -16.616 1.00 90.31 91 PHE A CA 1
ATOM 727 C C . PHE A 1 91 ? -5.933 -0.852 -17.056 1.00 90.31 91 PHE A C 1
ATOM 729 O O . PHE A 1 91 ? -6.001 -0.569 -18.254 1.00 90.31 91 PHE A O 1
ATOM 736 N N . ARG A 1 92 ? -5.976 0.079 -16.097 1.00 82.69 92 ARG A N 1
ATOM 737 C CA . ARG A 1 92 ? -6.039 1.529 -16.332 1.00 82.69 92 ARG A CA 1
ATOM 738 C C . ARG A 1 92 ? -5.124 2.266 -15.368 1.00 82.69 92 ARG A C 1
ATOM 740 O O . ARG A 1 92 ? -5.066 1.833 -14.197 1.00 82.69 92 ARG A O 1
#

pLDDT: mean 94.75, std 4.34, range [61.41, 97.69]